Protein AF-A0A1Q8ZD12-F1 (afdb_monomer_lite)

Secondary structure (DSSP, 8-state):
----TT-EEEEEETTEEEEEEEEEEE-SS-EEEEETTTTEEEEE-HHHHHHTTEEE--GGGGGGGS-----

Sequence (71 aa):
MNWQVGQNMVCDRPEQLLSGCIIVAQDDESVMISCPAVGIVVTGEPHRLQELGWKTDDKSLRNSLLPMSQS

Structure (mmCIF, N/CA/C/O backbone):
data_AF-A0A1Q8ZD12-F1
#
_entry.id   AF-A0A1Q8ZD12-F1
#
loop_
_atom_site.group_PDB
_atom_site.id
_atom_site.type_symbol
_atom_site.label_atom_id
_atom_site.label_alt_id
_atom_site.label_comp_id
_atom_site.label_asym_id
_atom_site.label_entity_id
_atom_site.label_seq_id
_atom_site.pdbx_PDB_ins_code
_atom_site.Cartn_x
_atom_site.Cartn_y
_atom_site.Cartn_z
_atom_site.occupancy
_atom_site.B_iso_or_equiv
_atom_site.auth_seq_id
_atom_site.auth_comp_id
_atom_site.auth_asym_id
_atom_site.auth_atom_id
_atom_site.pdbx_PDB_model_num
ATOM 1 N N . MET A 1 1 ? -2.882 13.918 6.069 1.00 61.22 1 MET A N 1
ATOM 2 C CA . MET A 1 1 ? -3.574 13.055 5.084 1.00 61.22 1 MET A CA 1
ATOM 3 C C . MET A 1 1 ? -3.914 11.767 5.813 1.00 61.22 1 MET A C 1
ATOM 5 O O . MET A 1 1 ? -2.995 11.193 6.380 1.00 61.22 1 MET A O 1
ATOM 9 N N . ASN A 1 2 ? -5.188 11.381 5.912 1.00 80.69 2 ASN A N 1
ATOM 10 C CA . ASN A 1 2 ? -5.601 10.219 6.707 1.00 80.69 2 ASN A CA 1
ATOM 11 C C . ASN A 1 2 ? -5.950 9.080 5.747 1.00 80.69 2 ASN A C 1
ATOM 13 O O . ASN A 1 2 ? -6.972 9.146 5.074 1.00 80.69 2 ASN A O 1
ATOM 17 N N . TRP A 1 3 ? -5.059 8.099 5.612 1.00 88.88 3 TRP A N 1
ATOM 18 C CA . TRP A 1 3 ? -5.349 6.886 4.848 1.00 88.88 3 TRP A CA 1
ATOM 19 C C . TRP A 1 3 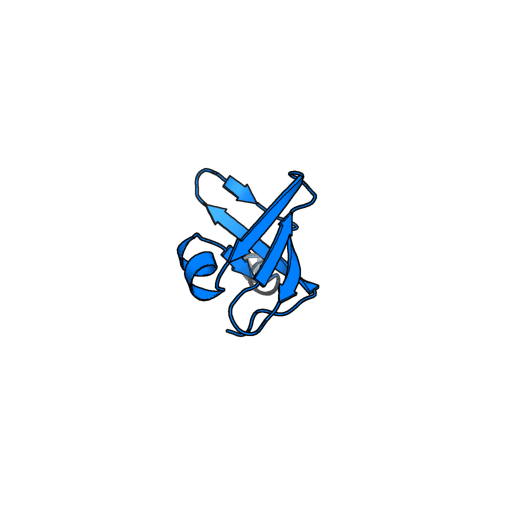? -6.413 6.062 5.573 1.00 88.88 3 TRP A C 1
ATOM 21 O O . TRP A 1 3 ? -6.441 6.067 6.801 1.00 88.88 3 TRP A O 1
ATOM 31 N N . GLN A 1 4 ? -7.291 5.404 4.813 1.00 91.44 4 GLN A N 1
ATOM 32 C CA . GLN A 1 4 ? -8.439 4.665 5.343 1.00 91.44 4 GLN A CA 1
ATOM 33 C C . GLN A 1 4 ? -8.644 3.339 4.609 1.00 91.44 4 GLN A C 1
ATOM 35 O O . GLN A 1 4 ? -8.366 3.228 3.413 1.00 91.44 4 GLN A O 1
ATOM 40 N N . VAL A 1 5 ? -9.185 2.341 5.311 1.00 94.25 5 VAL A N 1
ATOM 41 C CA . VAL A 1 5 ? -9.617 1.071 4.707 1.00 94.25 5 VAL A CA 1
ATOM 42 C C . VAL A 1 5 ? -10.613 1.327 3.570 1.00 94.25 5 VAL A C 1
ATOM 44 O O . VAL A 1 5 ? -11.495 2.176 3.672 1.00 94.25 5 VAL A O 1
ATOM 47 N N . GLY A 1 6 ? -10.460 0.594 2.467 1.00 92.31 6 GLY A N 1
ATOM 48 C CA . GLY A 1 6 ? -11.257 0.743 1.248 1.00 92.31 6 GLY A CA 1
ATOM 49 C C . GLY A 1 6 ? -10.720 1.789 0.267 1.00 92.31 6 GLY A C 1
ATOM 50 O O . GLY A 1 6 ? -11.205 1.887 -0.861 1.00 92.31 6 GLY A O 1
ATOM 51 N N . GLN A 1 7 ? -9.705 2.560 0.655 1.00 91.06 7 GLN A N 1
ATOM 52 C CA . GLN A 1 7 ? -9.122 3.584 -0.200 1.00 91.06 7 GLN A CA 1
ATOM 53 C C . GLN A 1 7 ? -8.205 2.974 -1.264 1.00 91.06 7 GLN A C 1
ATOM 55 O O . GLN A 1 7 ? -7.369 2.115 -0.967 1.00 91.06 7 GLN A O 1
ATOM 60 N N . ASN A 1 8 ? -8.338 3.460 -2.500 1.00 92.50 8 ASN A N 1
ATOM 61 C CA . ASN A 1 8 ? -7.472 3.060 -3.604 1.00 92.50 8 ASN A CA 1
ATOM 62 C C . ASN A 1 8 ? -6.086 3.688 -3.464 1.00 92.50 8 ASN A C 1
ATOM 64 O O . ASN A 1 8 ? -5.944 4.876 -3.162 1.00 92.50 8 ASN A O 1
ATOM 68 N N . MET A 1 9 ? -5.075 2.879 -3.741 1.00 91.38 9 MET A N 1
ATOM 69 C CA . MET A 1 9 ? -3.668 3.209 -3.625 1.00 91.38 9 MET A CA 1
ATOM 70 C C . MET A 1 9 ? -2.958 2.935 -4.946 1.00 91.38 9 MET A C 1
ATOM 72 O O . MET A 1 9 ? -3.261 1.977 -5.665 1.00 91.38 9 MET A O 1
ATOM 76 N N . VAL A 1 10 ? -1.966 3.765 -5.232 1.00 91.75 10 VAL A N 1
ATOM 77 C CA . VAL A 1 10 ? -0.991 3.559 -6.299 1.00 91.75 10 VAL A CA 1
ATOM 78 C C . VAL A 1 10 ? 0.406 3.641 -5.703 1.00 91.75 10 VAL A C 1
ATOM 80 O O . VAL A 1 10 ? 0.646 4.408 -4.767 1.00 91.75 10 VAL A O 1
ATOM 83 N N . CYS A 1 11 ? 1.326 2.852 -6.243 1.00 89.94 11 CYS A N 1
ATOM 84 C CA . CYS A 1 11 ? 2.749 2.988 -5.965 1.00 89.94 11 CYS A CA 1
ATOM 85 C C . CYS A 1 11 ? 3.399 3.571 -7.214 1.00 89.94 11 CYS A C 1
ATOM 87 O O . CYS A 1 11 ? 3.391 2.934 -8.269 1.00 89.94 11 CYS A O 1
ATOM 89 N N . ASP A 1 12 ? 3.903 4.796 -7.105 1.00 82.81 12 ASP A N 1
ATOM 90 C CA . ASP A 1 12 ? 4.555 5.506 -8.205 1.00 82.81 12 ASP A CA 1
ATOM 91 C C . ASP A 1 12 ? 6.069 5.428 -8.036 1.00 82.81 12 ASP A C 1
ATOM 93 O O . ASP A 1 12 ? 6.738 6.399 -7.680 1.00 82.81 12 ASP A O 1
ATOM 97 N N . ARG A 1 13 ? 6.599 4.216 -8.219 1.00 80.12 13 ARG A N 1
ATOM 98 C CA . ARG A 1 13 ? 8.038 3.987 -8.332 1.00 80.12 13 ARG A CA 1
ATOM 99 C C . ARG A 1 13 ? 8.421 3.848 -9.803 1.00 80.12 13 ARG A C 1
ATOM 101 O O . ARG A 1 13 ? 7.737 3.115 -10.516 1.00 80.12 13 ARG A O 1
ATOM 108 N N . PRO A 1 14 ? 9.556 4.429 -10.238 1.00 67.88 14 PRO A N 1
ATOM 109 C CA . PRO A 1 14 ? 10.022 4.336 -11.625 1.00 67.88 14 PRO A CA 1
ATOM 110 C C . PRO A 1 14 ? 10.137 2.897 -12.151 1.00 67.88 14 PRO A C 1
ATOM 112 O O . PRO A 1 14 ? 9.917 2.649 -13.330 1.00 67.88 14 PRO A O 1
ATOM 115 N N . GLU A 1 15 ? 10.465 1.948 -11.271 1.00 73.12 15 GLU A N 1
ATOM 116 C CA . GLU A 1 15 ? 10.661 0.533 -11.611 1.00 73.12 15 GLU A CA 1
ATOM 117 C C . GLU A 1 15 ? 9.401 -0.325 -11.394 1.00 73.12 15 GLU A C 1
ATOM 119 O O . GLU A 1 15 ? 9.307 -1.435 -11.916 1.00 73.12 15 GLU A O 1
ATOM 124 N N . GLN A 1 16 ? 8.428 0.167 -10.618 1.00 70.31 16 GLN A N 1
ATOM 125 C CA . GLN A 1 16 ? 7.235 -0.580 -10.213 1.00 70.31 16 GLN A CA 1
ATOM 126 C C . GLN A 1 16 ? 6.033 0.354 -10.097 1.00 70.31 16 GLN A C 1
ATOM 128 O O . GLN A 1 16 ? 5.702 0.853 -9.021 1.00 70.31 16 GLN A O 1
ATOM 133 N N . LEU A 1 17 ? 5.354 0.545 -11.225 1.00 80.25 17 LEU A N 1
ATOM 134 C CA . LEU A 1 17 ? 4.058 1.207 -11.265 1.00 80.25 17 LEU A CA 1
ATOM 135 C C . LEU A 1 17 ? 2.980 0.195 -10.868 1.00 80.25 17 LEU A C 1
ATOM 137 O O . LEU A 1 17 ? 2.568 -0.646 -11.669 1.00 80.25 17 LEU A O 1
ATOM 141 N N . LEU A 1 18 ? 2.541 0.258 -9.610 1.00 84.88 18 LEU A N 1
ATOM 142 C CA . LEU A 1 18 ? 1.441 -0.567 -9.109 1.00 84.88 18 LEU A CA 1
ATOM 143 C C . LEU A 1 18 ? 0.162 0.263 -9.050 1.00 84.88 18 LEU A C 1
ATOM 145 O O . LEU A 1 18 ? 0.144 1.367 -8.506 1.00 84.88 18 LEU A O 1
ATOM 149 N N . SER A 1 19 ? -0.919 -0.288 -9.599 1.00 85.56 19 SER A N 1
ATOM 150 C CA . SER A 1 19 ? -2.246 0.329 -9.604 1.00 85.56 19 SER A CA 1
ATOM 151 C C . SER A 1 19 ? -3.321 -0.688 -9.232 1.00 85.56 19 SER A C 1
ATOM 153 O O . SER A 1 19 ? -3.081 -1.896 -9.265 1.00 85.56 19 SER A O 1
ATOM 155 N N . GLY A 1 20 ? -4.497 -0.193 -8.836 1.00 86.69 20 GLY A N 1
ATOM 156 C CA . GLY A 1 20 ? -5.581 -1.047 -8.343 1.00 86.69 20 GLY A CA 1
ATOM 157 C C . GLY A 1 20 ? -5.267 -1.703 -6.998 1.00 86.69 20 GLY A C 1
ATOM 158 O O . GLY A 1 20 ? -5.800 -2.769 -6.698 1.00 86.69 20 GLY A O 1
ATOM 159 N N . CYS A 1 21 ? -4.382 -1.094 -6.207 1.00 92.62 21 CYS A N 1
ATOM 160 C CA . CYS A 1 21 ? -4.138 -1.518 -4.840 1.00 92.62 21 CYS A CA 1
ATOM 161 C C . CYS A 1 21 ? -5.167 -0.874 -3.905 1.00 92.62 21 CYS A C 1
ATOM 163 O O . CYS A 1 21 ? -5.665 0.216 -4.182 1.00 92.62 21 CYS A O 1
ATOM 165 N N . ILE A 1 22 ? -5.477 -1.523 -2.789 1.00 94.38 22 ILE A N 1
ATOM 166 C CA . ILE A 1 22 ? -6.481 -1.045 -1.834 1.00 94.38 22 ILE A CA 1
ATOM 167 C C . ILE A 1 22 ? -6.009 -1.270 -0.406 1.00 94.38 22 ILE A C 1
ATOM 169 O O . ILE A 1 22 ? -5.382 -2.287 -0.107 1.00 94.38 22 ILE A O 1
ATOM 173 N N . ILE A 1 23 ? -6.313 -0.332 0.486 1.00 95.38 23 ILE A N 1
ATOM 174 C CA . ILE A 1 23 ? -6.096 -0.537 1.919 1.00 95.38 23 ILE A CA 1
ATOM 175 C C . ILE A 1 23 ? -7.144 -1.531 2.419 1.00 95.38 23 ILE A C 1
ATOM 177 O O . ILE A 1 23 ? -8.340 -1.248 2.373 1.00 95.38 23 ILE A O 1
ATOM 181 N N . VAL A 1 24 ? -6.704 -2.697 2.883 1.00 96.44 24 VAL A N 1
ATOM 182 C CA . VAL A 1 24 ? -7.586 -3.771 3.376 1.00 96.44 24 VAL A CA 1
ATOM 183 C C . VAL A 1 24 ? -7.678 -3.805 4.897 1.00 96.44 24 VAL A C 1
ATOM 185 O O . VAL A 1 24 ? -8.665 -4.298 5.433 1.00 96.44 24 VAL A O 1
ATOM 188 N N . ALA A 1 25 ? -6.677 -3.261 5.588 1.00 94.75 25 ALA A N 1
ATOM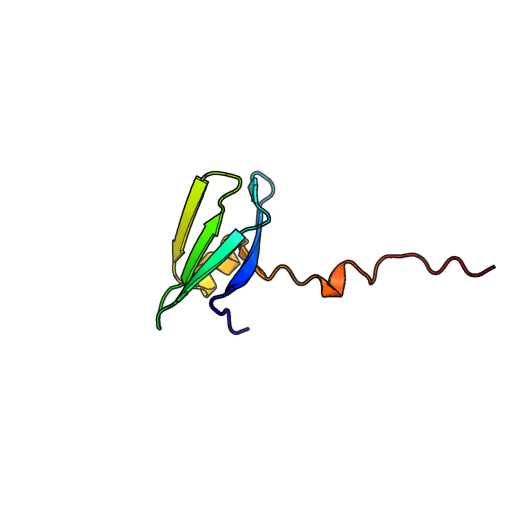 189 C CA . ALA A 1 25 ? -6.665 -3.129 7.037 1.00 94.75 25 ALA A CA 1
ATOM 190 C C . ALA A 1 25 ? -5.822 -1.922 7.460 1.00 94.75 25 ALA A C 1
ATOM 192 O O . ALA A 1 25 ? -4.937 -1.477 6.724 1.00 94.75 25 ALA A O 1
ATOM 193 N N . GLN A 1 26 ? -6.112 -1.408 8.647 1.00 93.31 26 GLN A N 1
ATOM 194 C CA . GLN A 1 26 ? -5.393 -0.319 9.289 1.00 93.31 26 GLN A CA 1
ATOM 195 C C . GLN A 1 26 ? -5.486 -0.505 10.801 1.00 93.31 26 GLN A C 1
ATOM 197 O O . GLN A 1 26 ? -6.559 -0.834 11.311 1.00 93.31 26 GLN A O 1
ATOM 202 N N . ASP A 1 27 ? -4.377 -0.272 11.485 1.00 90.50 27 ASP A N 1
ATOM 203 C CA . ASP A 1 27 ? -4.311 -0.074 12.928 1.00 90.50 27 ASP A CA 1
ATOM 204 C C . ASP A 1 27 ? -3.713 1.316 13.227 1.00 90.50 27 ASP A C 1
ATOM 206 O O . ASP A 1 27 ? -3.589 2.155 12.328 1.00 90.50 27 ASP A O 1
ATOM 210 N N . ASP A 1 28 ? -3.408 1.591 14.496 1.00 86.69 28 ASP A N 1
ATOM 211 C CA . ASP A 1 28 ? -2.921 2.904 14.933 1.00 86.69 28 ASP A CA 1
ATOM 212 C C . ASP A 1 28 ? -1.534 3.258 14.361 1.00 86.69 28 ASP A C 1
ATOM 214 O O . ASP A 1 28 ? -1.206 4.440 14.236 1.00 86.69 28 ASP A O 1
ATOM 218 N N . GLU A 1 29 ? -0.727 2.262 13.981 1.00 91.44 29 GLU A N 1
ATOM 219 C CA . GLU A 1 29 ? 0.669 2.453 13.564 1.00 91.44 29 GLU A CA 1
ATOM 220 C C . GLU A 1 29 ? 0.904 2.101 12.090 1.00 91.44 29 GLU A C 1
ATOM 222 O O . GLU A 1 29 ? 1.819 2.626 11.454 1.00 91.44 29 GLU A O 1
ATOM 227 N N . SER A 1 30 ? 0.075 1.239 11.510 1.00 94.06 30 SER A N 1
ATOM 228 C CA . SER A 1 30 ? 0.328 0.578 10.240 1.00 94.06 30 SER A CA 1
ATOM 229 C C . SER A 1 30 ? -0.922 0.433 9.374 1.00 94.06 30 SER A C 1
ATOM 231 O O . SER A 1 30 ? -2.071 0.455 9.819 1.00 94.06 30 SER A O 1
ATOM 233 N N . VAL A 1 31 ? -0.684 0.286 8.075 1.00 95.12 31 VAL A N 1
ATOM 234 C CA . VAL A 1 31 ? -1.708 -0.063 7.091 1.00 95.12 31 VAL A CA 1
ATOM 235 C C . VAL A 1 31 ? -1.287 -1.3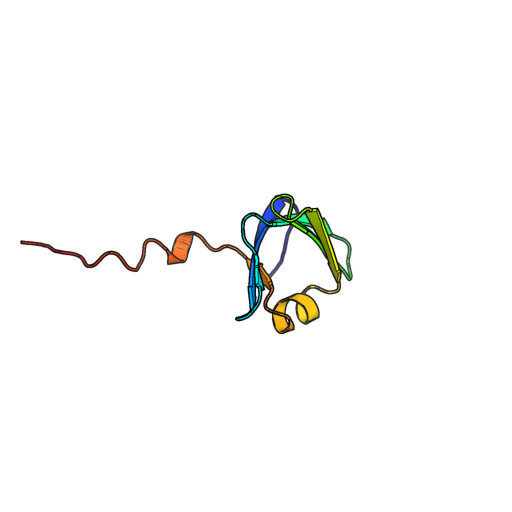00 6.325 1.00 95.12 31 VAL A C 1
ATOM 237 O O . VAL A 1 31 ? -0.099 -1.546 6.110 1.00 95.12 31 VAL A O 1
ATOM 240 N N . MET A 1 32 ? -2.281 -2.043 5.853 1.00 96.56 32 MET A N 1
ATOM 241 C CA . MET A 1 32 ? -2.107 -3.160 4.941 1.00 96.56 32 MET A CA 1
ATOM 242 C C . MET A 1 32 ? -2.727 -2.815 3.592 1.00 96.56 32 MET A C 1
ATOM 244 O O . MET A 1 32 ? -3.924 -2.543 3.492 1.00 96.56 32 MET A O 1
ATOM 248 N N . ILE A 1 33 ? -1.912 -2.859 2.546 1.00 95.38 33 ILE A N 1
ATOM 249 C CA . ILE A 1 33 ? -2.284 -2.582 1.165 1.00 95.38 33 ILE A CA 1
ATOM 250 C C . ILE A 1 33 ? -2.241 -3.896 0.387 1.00 95.38 33 ILE A C 1
ATOM 252 O O . ILE A 1 33 ? -1.201 -4.548 0.311 1.00 95.38 33 ILE A O 1
ATOM 256 N N . SER A 1 34 ? -3.362 -4.281 -0.214 1.00 95.69 34 SER A N 1
ATOM 257 C CA . SER A 1 34 ? -3.440 -5.433 -1.111 1.00 95.69 34 SER A CA 1
ATOM 258 C C . SER A 1 34 ? -3.398 -4.972 -2.563 1.00 95.69 34 SER A C 1
ATOM 260 O O . SER A 1 34 ? -4.162 -4.092 -2.958 1.00 95.69 34 SER A O 1
ATOM 262 N N . CYS A 1 35 ? -2.525 -5.584 -3.359 1.00 93.06 35 CYS A N 1
ATOM 263 C CA . CYS A 1 35 ? -2.401 -5.371 -4.797 1.00 93.06 35 CYS A CA 1
ATOM 264 C C . CYS A 1 35 ? -2.712 -6.680 -5.535 1.00 93.06 35 CYS A C 1
ATOM 266 O O . CYS A 1 35 ? -1.792 -7.425 -5.891 1.00 93.06 35 CYS A O 1
ATOM 268 N N . PRO A 1 36 ? -3.997 -6.991 -5.780 1.00 8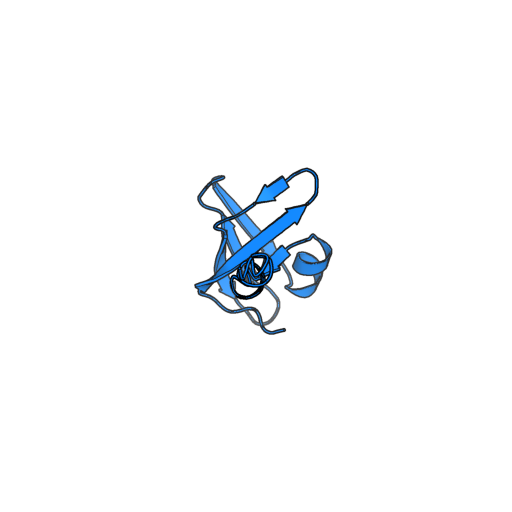8.62 36 PRO A N 1
ATOM 269 C CA . PRO A 1 36 ? -4.404 -8.279 -6.340 1.00 88.62 36 PRO A CA 1
ATOM 270 C C . PRO A 1 36 ? -3.877 -8.510 -7.760 1.00 88.62 36 PRO A C 1
ATOM 272 O O . PRO A 1 36 ? -3.573 -9.645 -8.108 1.00 88.62 36 PRO A O 1
ATOM 275 N N . ALA A 1 37 ? -3.692 -7.448 -8.555 1.00 86.88 37 ALA A N 1
ATOM 276 C CA . ALA A 1 37 ? -3.184 -7.540 -9.928 1.00 86.88 37 ALA A CA 1
ATOM 277 C C . ALA A 1 37 ? -1.795 -8.198 -10.029 1.00 86.88 37 ALA A C 1
ATOM 279 O O . ALA A 1 37 ? -1.462 -8.791 -11.050 1.00 86.88 37 ALA A O 1
ATOM 280 N N . VAL A 1 38 ? -0.997 -8.092 -8.966 1.00 87.44 38 VAL A N 1
ATOM 281 C CA . VAL A 1 38 ? 0.362 -8.642 -8.877 1.00 87.44 38 VAL A CA 1
ATOM 282 C C . VAL A 1 38 ? 0.512 -9.660 -7.742 1.00 87.44 38 VAL A C 1
ATOM 284 O O . VAL A 1 38 ? 1.594 -10.205 -7.551 1.00 87.44 38 VAL A O 1
ATOM 287 N N . GLY A 1 39 ? -0.560 -9.933 -6.989 1.00 89.56 39 GLY A N 1
ATOM 288 C CA . GLY A 1 39 ? -0.563 -10.892 -5.881 1.00 89.56 39 GLY A CA 1
ATOM 289 C C . GLY A 1 39 ? 0.296 -10.481 -4.680 1.00 89.56 39 GLY A C 1
ATOM 290 O O . GLY A 1 39 ? 0.821 -11.351 -3.991 1.00 89.56 39 GLY A O 1
ATOM 291 N N . ILE A 1 40 ? 0.468 -9.178 -4.433 1.00 90.88 40 ILE A N 1
ATOM 292 C CA . ILE A 1 40 ? 1.344 -8.659 -3.368 1.00 90.88 40 ILE A CA 1
ATOM 293 C C . ILE A 1 40 ? 0.499 -8.050 -2.246 1.00 90.88 40 ILE A C 1
ATOM 295 O O . ILE A 1 40 ? -0.509 -7.390 -2.502 1.00 90.88 40 ILE A O 1
ATOM 299 N N . VAL A 1 41 ? 0.941 -8.237 -1.003 1.00 93.81 41 VAL A N 1
ATOM 300 C CA . VAL A 1 41 ? 0.443 -7.514 0.172 1.00 93.81 41 VAL A CA 1
ATOM 301 C C . VAL A 1 41 ? 1.603 -6.740 0.783 1.00 93.81 41 VAL A C 1
ATOM 303 O O . VAL A 1 41 ? 2.688 -7.288 0.971 1.00 93.81 41 VAL A O 1
ATOM 306 N N . VAL A 1 42 ? 1.378 -5.462 1.068 1.00 93.50 42 VAL A N 1
ATOM 307 C CA . VAL A 1 42 ? 2.361 -4.561 1.668 1.00 93.50 42 VAL A CA 1
ATOM 308 C C . VAL A 1 42 ? 1.825 -4.075 3.001 1.00 93.50 42 VAL A C 1
ATOM 310 O O . VAL A 1 42 ? 0.701 -3.590 3.065 1.00 93.50 42 VAL A O 1
ATOM 313 N N . THR A 1 43 ? 2.641 -4.170 4.045 1.00 95.44 43 THR A N 1
ATOM 314 C CA . THR A 1 43 ? 2.301 -3.680 5.383 1.00 95.44 43 THR A CA 1
ATOM 315 C C . THR A 1 43 ? 3.373 -2.713 5.853 1.00 95.44 43 THR A C 1
ATOM 317 O O . THR A 1 43 ? 4.563 -2.963 5.652 1.00 95.44 43 THR A O 1
ATOM 320 N N . GLY A 1 44 ? 2.973 -1.611 6.478 1.00 94.94 44 GLY A N 1
ATOM 321 C CA . GLY A 1 44 ? 3.920 -0.668 7.058 1.00 94.94 44 GLY A CA 1
ATOM 322 C C . GLY A 1 44 ? 3.269 0.608 7.557 1.00 94.94 44 GLY A C 1
ATOM 323 O O . GLY A 1 44 ? 2.077 0.841 7.355 1.00 94.94 44 GLY A O 1
ATOM 324 N N . GLU A 1 45 ? 4.078 1.443 8.199 1.00 94.56 45 GLU A N 1
ATOM 325 C CA . GLU A 1 45 ? 3.642 2.746 8.686 1.00 94.56 45 GLU A CA 1
ATOM 326 C C . GLU A 1 45 ? 3.259 3.655 7.505 1.00 94.56 45 GLU A C 1
ATOM 328 O O . GLU A 1 45 ? 4.015 3.730 6.526 1.00 94.56 45 GLU A O 1
ATOM 333 N N . PRO A 1 46 ? 2.135 4.392 7.572 1.00 92.06 46 PRO A N 1
ATOM 334 C CA . PRO A 1 46 ? 1.683 5.235 6.466 1.00 92.06 46 PRO A CA 1
ATOM 335 C C . PRO A 1 46 ? 2.744 6.225 5.973 1.00 92.06 46 PR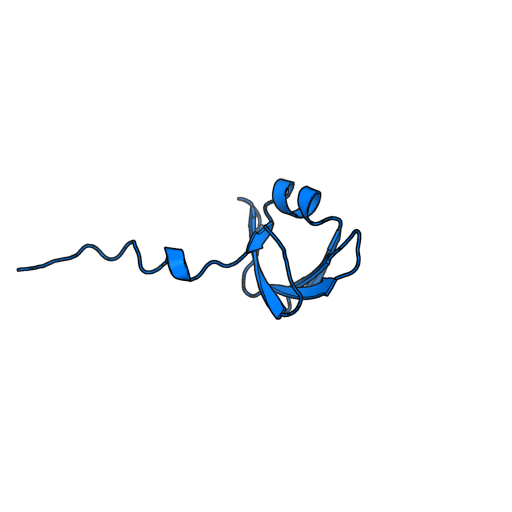O A C 1
ATOM 337 O O . PRO A 1 46 ? 2.898 6.411 4.768 1.00 92.06 46 PRO A O 1
ATOM 340 N N . HIS A 1 47 ? 3.504 6.835 6.889 1.00 91.69 47 HIS A N 1
ATOM 341 C CA . HIS A 1 47 ? 4.532 7.817 6.539 1.00 91.69 47 HIS A CA 1
ATOM 342 C C . HIS A 1 47 ? 5.703 7.179 5.775 1.00 91.69 47 HIS A C 1
ATOM 344 O O . HIS A 1 47 ? 6.101 7.696 4.735 1.00 91.69 47 HIS A O 1
ATOM 350 N N . ARG A 1 48 ? 6.189 6.006 6.205 1.00 92.38 48 ARG A N 1
ATOM 351 C CA . ARG A 1 48 ? 7.235 5.275 5.473 1.00 92.38 48 ARG A CA 1
ATOM 352 C C . ARG A 1 48 ? 6.745 4.816 4.112 1.00 92.38 48 ARG A C 1
ATOM 354 O O . ARG A 1 48 ? 7.467 4.915 3.130 1.00 92.38 48 ARG A O 1
ATOM 361 N N . LEU A 1 49 ? 5.516 4.309 4.026 1.00 92.50 49 LEU A N 1
ATOM 362 C CA . LEU A 1 49 ? 4.960 3.878 2.746 1.00 92.50 49 LEU A CA 1
ATOM 363 C C . LEU A 1 49 ? 4.859 5.054 1.762 1.00 92.50 49 LEU A C 1
ATOM 365 O O . LEU A 1 49 ? 5.155 4.873 0.581 1.00 92.50 49 LEU A O 1
ATOM 369 N N . GLN A 1 50 ? 4.542 6.260 2.238 1.00 90.62 50 GLN A N 1
ATOM 370 C CA . GLN A 1 50 ? 4.577 7.478 1.419 1.00 90.62 50 GLN A CA 1
ATOM 371 C C . GLN A 1 50 ? 5.977 7.806 0.902 1.00 90.62 50 GLN A C 1
ATOM 373 O O . GLN A 1 50 ? 6.133 8.050 -0.293 1.00 90.62 50 GLN A O 1
ATOM 378 N N . GLU A 1 51 ? 7.000 7.750 1.758 1.00 91.44 51 GLU A N 1
ATOM 379 C CA . GLU A 1 51 ? 8.404 7.920 1.343 1.00 91.44 51 GLU A CA 1
ATOM 380 C C . GLU A 1 51 ? 8.824 6.868 0.309 1.00 91.44 51 GLU A C 1
ATOM 382 O O . GLU A 1 51 ? 9.596 7.137 -0.610 1.00 91.44 51 GLU A O 1
ATOM 387 N N . LEU A 1 52 ? 8.259 5.667 0.423 1.00 90.06 52 LEU A N 1
ATOM 388 C CA . LEU A 1 52 ? 8.445 4.571 -0.514 1.00 90.06 52 LEU A CA 1
ATOM 389 C C . LEU A 1 52 ? 7.606 4.719 -1.800 1.00 90.06 52 LEU A C 1
ATOM 391 O O . LEU A 1 52 ? 7.714 3.846 -2.655 1.00 90.06 52 LEU A O 1
ATOM 395 N N . GLY A 1 53 ? 6.827 5.789 -1.981 1.00 90.31 53 GLY A N 1
ATOM 396 C CA . GLY A 1 53 ? 6.098 6.093 -3.220 1.00 90.31 53 GLY A CA 1
ATOM 397 C C . GLY A 1 53 ? 4.625 5.672 -3.241 1.00 90.31 53 GLY A C 1
ATOM 398 O O . GLY A 1 53 ? 3.970 5.810 -4.278 1.00 90.31 53 GLY A O 1
ATOM 399 N N . TRP A 1 54 ? 4.082 5.180 -2.124 1.00 92.06 54 TRP A N 1
ATOM 400 C CA . TRP A 1 54 ? 2.652 4.895 -1.995 1.00 92.06 54 TRP A CA 1
ATOM 401 C C . TRP A 1 54 ? 1.852 6.177 -1.806 1.00 92.06 54 TRP A C 1
ATOM 403 O O . TRP A 1 54 ? 2.141 6.998 -0.937 1.00 92.06 54 TRP A O 1
ATOM 413 N N . LYS A 1 55 ? 0.786 6.327 -2.582 1.00 91.25 55 LYS A N 1
ATOM 414 C CA . LYS A 1 55 ? -0.130 7.463 -2.489 1.00 91.25 55 LYS A CA 1
ATOM 415 C C . LYS A 1 55 ? -1.548 7.042 -2.822 1.00 91.25 55 LYS A C 1
ATOM 417 O O . LYS A 1 55 ? -1.785 5.995 -3.421 1.00 91.25 55 LYS A O 1
ATOM 422 N N . THR A 1 56 ? -2.493 7.869 -2.408 1.00 89.62 56 THR A N 1
ATOM 423 C CA . THR A 1 56 ? -3.907 7.679 -2.717 1.00 89.62 56 THR A CA 1
ATOM 424 C C . THR A 1 56 ? -4.122 7.877 -4.214 1.00 89.62 56 THR A C 1
ATOM 426 O O . THR A 1 56 ? -3.586 8.829 -4.785 1.00 89.62 56 THR A O 1
ATOM 429 N N . ASP A 1 57 ? -4.895 7.001 -4.854 1.00 85.44 57 ASP A N 1
ATOM 430 C CA . ASP A 1 57 ? -5.327 7.208 -6.240 1.00 85.44 57 ASP A CA 1
ATOM 431 C C . ASP A 1 57 ? -6.368 8.329 -6.273 1.00 85.44 57 ASP A C 1
ATOM 433 O O . ASP A 1 57 ? -7.579 8.095 -6.211 1.00 85.44 57 ASP A O 1
ATOM 437 N N . ASP A 1 58 ? -5.896 9.573 -6.286 1.00 69.25 58 ASP A N 1
ATOM 438 C CA . ASP A 1 58 ? -6.768 10.732 -6.337 1.00 69.25 58 ASP A CA 1
ATOM 439 C C . ASP A 1 58 ? -7.239 10.941 -7.780 1.00 69.25 58 ASP A C 1
ATOM 441 O O . ASP A 1 58 ? -6.664 11.690 -8.577 1.00 69.25 58 ASP A O 1
ATOM 445 N N . LYS A 1 59 ? -8.305 10.221 -8.141 1.00 57.12 59 LYS A N 1
ATOM 446 C CA . LYS A 1 59 ? -8.948 10.312 -9.461 1.00 57.12 59 LYS A CA 1
ATOM 447 C C . LYS A 1 59 ? -9.391 11.736 -9.817 1.00 57.12 59 LYS A C 1
ATOM 449 O O . LYS A 1 59 ? -9.658 11.997 -10.989 1.00 57.12 59 LYS A O 1
ATOM 454 N N . SER A 1 60 ? -9.441 12.657 -8.853 1.00 48.66 60 SER A N 1
ATOM 455 C CA . SER A 1 60 ? -9.777 14.061 -9.091 1.00 48.66 60 SER A CA 1
ATOM 456 C C . SER A 1 60 ? -8.731 14.809 -9.935 1.00 48.66 60 SER A C 1
ATOM 458 O O . SER A 1 60 ? -9.096 15.731 -10.660 1.00 48.66 60 SER A O 1
ATOM 460 N N . LEU A 1 61 ? -7.462 14.374 -9.957 1.00 47.56 61 LEU A N 1
ATOM 461 C CA . LEU A 1 61 ? -6.409 15.027 -10.754 1.00 47.56 61 LEU A CA 1
ATOM 462 C C . LEU A 1 61 ? -6.372 14.585 -12.225 1.00 47.56 61 LEU A C 1
ATOM 464 O O . LEU A 1 61 ? -5.843 15.310 -13.067 1.00 47.56 61 LEU A O 1
ATOM 468 N N . ARG A 1 62 ? -6.950 13.426 -12.574 1.00 48.66 62 ARG A N 1
ATOM 469 C CA . ARG A 1 62 ? -6.958 12.934 -13.968 1.00 48.66 62 ARG A CA 1
ATOM 470 C C . ARG A 1 62 ? -7.930 13.686 -14.883 1.00 48.66 62 ARG A C 1
ATOM 472 O O . ARG A 1 62 ? -7.709 13.692 -16.089 1.00 48.66 62 ARG A O 1
ATOM 479 N N . ASN A 1 63 ? -8.949 14.354 -14.337 1.00 41.50 63 ASN A N 1
ATOM 480 C CA . ASN A 1 63 ? -9.892 15.156 -15.129 1.00 41.50 63 ASN A CA 1
ATOM 481 C C . ASN A 1 63 ? -9.436 16.607 -15.374 1.00 41.50 63 ASN A C 1
ATOM 483 O O . ASN A 1 63 ? -10.086 17.317 -16.136 1.00 41.50 63 ASN A O 1
ATOM 487 N N . SER A 1 64 ? -8.316 17.044 -14.791 1.00 47.25 64 SER A N 1
ATOM 488 C CA . SER A 1 64 ? -7.829 18.429 -14.910 1.00 47.25 64 SER A CA 1
ATOM 489 C C . SER A 1 64 ? -6.878 18.665 -16.095 1.00 47.25 64 SER A C 1
ATOM 491 O O . SER A 1 64 ? -6.383 19.775 -16.260 1.00 47.25 64 SER A O 1
ATOM 493 N N . LEU A 1 65 ? -6.604 17.643 -16.917 1.00 48.69 65 LEU A N 1
ATOM 494 C CA . LEU A 1 65 ? -5.660 17.708 -18.046 1.00 48.69 65 LEU A CA 1
ATOM 495 C C . LEU A 1 65 ? -6.309 17.541 -19.429 1.00 48.69 65 LEU A C 1
ATOM 497 O O . LEU A 1 65 ? -5.596 17.379 -20.419 1.00 48.69 65 LEU A O 1
ATOM 501 N N . LEU A 1 66 ? -7.638 17.611 -19.542 1.00 52.34 66 LEU A N 1
ATOM 502 C CA . LEU A 1 66 ? -8.247 17.777 -20.861 1.00 52.34 66 LEU A CA 1
ATOM 503 C C . LEU A 1 66 ? -8.026 19.231 -21.312 1.00 52.34 66 LEU A C 1
ATOM 505 O O . LEU A 1 66 ? -8.503 20.141 -20.629 1.00 52.34 66 LEU A O 1
ATOM 509 N N . PRO A 1 67 ? -7.316 19.490 -22.429 1.00 46.88 67 PRO A N 1
ATOM 510 C CA . PRO A 1 67 ? -7.286 20.827 -22.994 1.00 46.88 67 PRO A CA 1
ATOM 511 C C . PRO A 1 67 ? -8.727 21.199 -23.338 1.00 46.88 67 PRO A C 1
ATOM 513 O O . PRO A 1 67 ? -9.408 20.470 -24.060 1.00 46.88 67 PRO A O 1
ATOM 516 N N . MET A 1 68 ? -9.207 22.323 -22.807 1.00 48.16 68 MET A N 1
ATOM 517 C CA . MET A 1 68 ? -10.420 22.949 -23.316 1.00 48.16 68 MET A CA 1
ATOM 518 C C . MET A 1 68 ? -10.137 23.401 -24.750 1.00 48.16 68 MET A C 1
ATOM 520 O O . MET A 1 68 ? -9.716 24.526 -24.994 1.00 48.16 68 MET A O 1
ATOM 524 N N . SER A 1 69 ? -10.328 22.502 -25.712 1.00 54.00 69 SER A N 1
ATOM 525 C CA . SER A 1 69 ? -10.537 22.866 -27.104 1.00 54.00 69 SER A CA 1
ATOM 526 C C . SER A 1 69 ? -11.936 23.468 -27.193 1.00 54.00 69 SER A C 1
ATOM 528 O O . SER A 1 69 ? -12.913 22.747 -27.370 1.00 54.00 69 SER A O 1
ATOM 530 N N . GLN A 1 70 ? -12.044 24.782 -27.012 1.00 47.81 70 GLN A N 1
ATOM 531 C CA . GLN A 1 70 ? -13.221 25.530 -27.444 1.00 47.81 70 GLN A CA 1
ATOM 532 C C . GLN A 1 70 ? -12.825 26.382 -28.653 1.00 47.81 70 GLN A C 1
ATOM 534 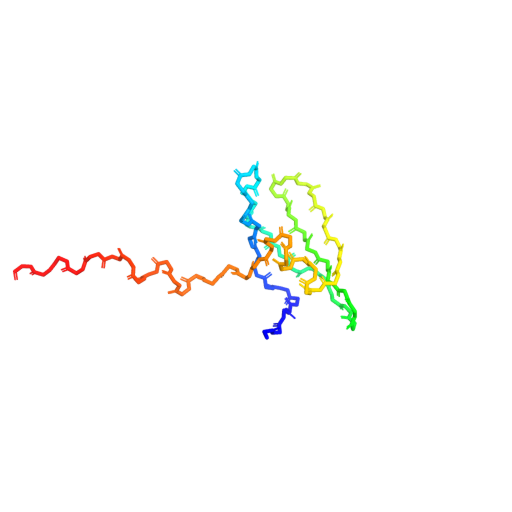O O . GLN A 1 70 ? -12.055 27.331 -28.534 1.00 47.81 70 GLN A O 1
ATOM 539 N N . SER A 1 71 ? -13.253 25.854 -29.807 1.00 54.59 71 SER A N 1
ATOM 540 C CA . SER A 1 71 ? -13.868 26.512 -30.976 1.00 54.59 71 SER A CA 1
ATOM 541 C C . SER A 1 71 ? -13.808 28.030 -31.089 1.00 54.59 71 SER A C 1
ATOM 543 O O . SER A 1 71 ? -14.288 28.691 -30.143 1.00 54.59 71 SER A O 1
#

Radius of gyration: 14.3 Å; chains: 1; bounding box: 24×37×46 Å

Foldseek 3Di:
DDADFQFWKWAPDPVDTAGPWTFHDDDPAKTWIARVVVRDIDMGGPVVVVVRRMDTPPVVVVVPPDPPPDD

pLDDT: mean 81.69, std 16.77, range [41.5, 96.56]